Protein AF-A0A293LIG9-F1 (afdb_monomer)

Foldseek 3Di:
DDDDDDPDDPDPPPPPLVVLVVVLVVLVVVLVVLVVLLVVLVVLVVCVVVVHDDDPVNVVSNVCNVVSVVVNVVSVVVSVVSVVVSVVVVVVVVVVVVVVVVVVVVVVVVVVVVVVVVVVVVVVVVPPPPPDDDDPPDPVVVVVVVVVVVVVVVVVVVVVVVVVD

Radius of gyration: 49.24 Å; Cα contacts (8 Å, |Δi|>4): 32; chains: 1; bounding box: 73×22×157 Å

Organism: Ornithodoros erraticus (NCBI:txid265619)

Structure (mmCIF, N/CA/C/O backbone):
data_AF-A0A293LIG9-F1
#
_entry.id   AF-A0A293LIG9-F1
#
loop_
_atom_site.group_PDB
_atom_site.id
_atom_site.type_symbol
_atom_site.label_atom_id
_atom_site.label_alt_id
_atom_site.label_comp_id
_atom_site.label_asym_id
_atom_site.label_entity_id
_atom_site.label_seq_id
_atom_site.pdbx_PDB_ins_code
_atom_site.Cartn_x
_atom_site.Cartn_y
_atom_site.Cartn_z
_atom_site.occupancy
_atom_site.B_iso_or_equiv
_atom_site.auth_seq_id
_atom_site.auth_comp_id
_atom_site.auth_asym_id
_atom_site.auth_atom_id
_atom_site.pdbx_PDB_model_num
ATOM 1 N N . MET A 1 1 ? 50.524 8.410 -19.090 1.00 51.78 1 MET A N 1
ATOM 2 C CA . MET A 1 1 ? 49.736 9.444 -18.374 1.00 51.78 1 MET A CA 1
ATOM 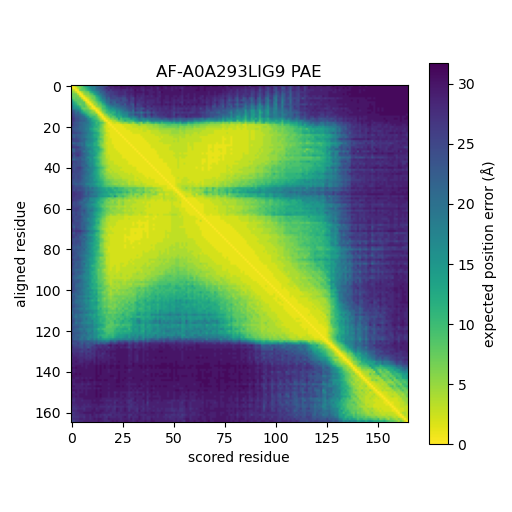3 C C . MET A 1 1 ? 49.654 10.664 -19.286 1.00 51.78 1 MET A C 1
ATOM 5 O O . MET A 1 1 ? 50.680 10.938 -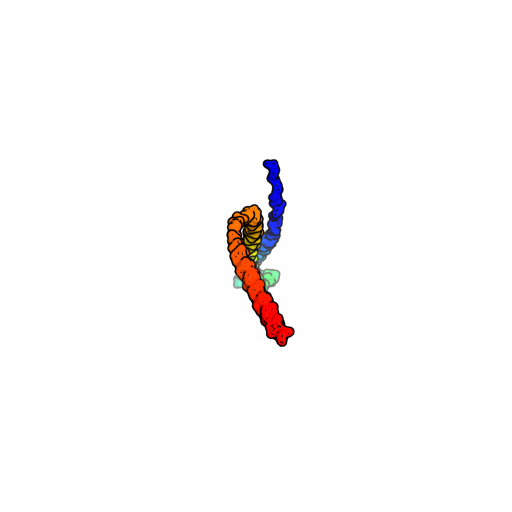19.896 1.00 51.78 1 MET A O 1
ATOM 9 N N . PRO A 1 2 ? 48.499 11.340 -19.453 1.00 45.72 2 PRO A N 1
ATOM 10 C CA . PRO A 1 2 ? 47.379 11.424 -18.520 1.00 45.72 2 PRO A CA 1
ATOM 11 C C . PRO A 1 2 ? 46.096 10.720 -18.989 1.00 45.72 2 PRO A C 1
ATOM 13 O O . PRO A 1 2 ? 45.811 10.570 -20.173 1.00 45.72 2 PRO A O 1
ATOM 16 N N . SER A 1 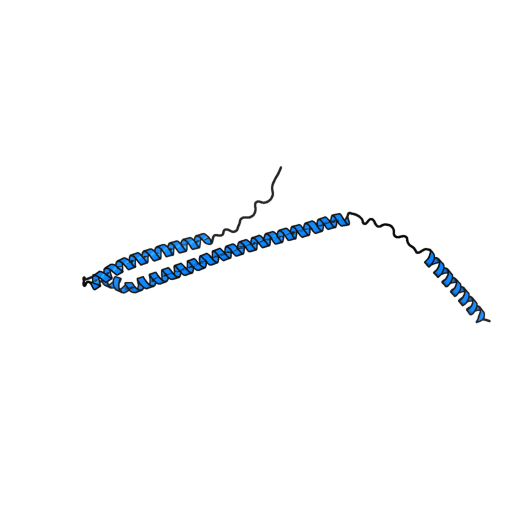3 ? 45.349 10.277 -17.984 1.00 53.97 3 SER A N 1
ATOM 17 C CA . SER A 1 3 ? 44.002 9.729 -18.035 1.00 53.97 3 SER A CA 1
ATOM 18 C C . SER A 1 3 ? 43.028 10.867 -17.737 1.00 53.97 3 SER A C 1
ATOM 20 O O . SER A 1 3 ? 43.137 11.492 -16.683 1.00 53.97 3 SER A O 1
ATOM 22 N N . ALA A 1 4 ? 42.114 11.161 -18.661 1.00 47.34 4 ALA A N 1
ATOM 23 C CA . ALA A 1 4 ? 41.000 12.076 -18.439 1.00 47.34 4 ALA A CA 1
ATOM 24 C C . ALA A 1 4 ? 39.926 11.858 -19.512 1.00 47.34 4 ALA A C 1
ATOM 26 O O . ALA A 1 4 ? 40.069 12.334 -20.634 1.00 47.34 4 ALA A O 1
ATOM 27 N N . ALA A 1 5 ? 38.838 11.169 -19.168 1.00 45.78 5 ALA A N 1
ATOM 28 C CA . ALA A 1 5 ? 37.556 11.365 -19.839 1.00 45.78 5 ALA A CA 1
ATOM 29 C C . ALA A 1 5 ? 36.398 10.880 -18.955 1.00 45.78 5 ALA A C 1
ATOM 31 O O . ALA A 1 5 ? 36.236 9.691 -18.703 1.00 45.78 5 ALA A O 1
ATOM 32 N N . ALA A 1 6 ? 35.595 11.856 -18.534 1.00 46.56 6 ALA A N 1
ATOM 33 C CA . ALA A 1 6 ? 34.182 11.750 -18.185 1.00 46.56 6 ALA A CA 1
ATOM 34 C C . ALA A 1 6 ? 33.791 10.882 -16.973 1.00 46.56 6 ALA A C 1
ATOM 36 O O . ALA A 1 6 ? 33.113 9.865 -17.076 1.00 46.56 6 ALA A O 1
ATOM 37 N N . LYS A 1 7 ? 34.021 11.447 -15.782 1.00 50.25 7 LYS A N 1
ATOM 38 C CA . LYS A 1 7 ? 32.921 11.544 -14.812 1.00 50.25 7 LYS A CA 1
ATOM 39 C C . LYS A 1 7 ? 31.823 12.395 -15.459 1.00 50.25 7 LYS A C 1
ATOM 41 O O . LYS A 1 7 ? 32.019 13.595 -15.550 1.00 50.25 7 LYS A O 1
ATOM 46 N N . ILE A 1 8 ? 30.731 11.797 -15.916 1.00 54.19 8 ILE A N 1
ATOM 47 C CA . ILE A 1 8 ? 29.371 12.362 -15.926 1.00 54.19 8 ILE A CA 1
ATOM 48 C C . ILE A 1 8 ? 28.458 11.148 -16.073 1.00 54.19 8 ILE A C 1
ATOM 50 O O . ILE A 1 8 ? 28.208 10.656 -17.164 1.00 54.19 8 ILE A O 1
ATOM 54 N N . GLU A 1 9 ? 27.966 10.662 -14.944 1.00 43.69 9 GLU A N 1
ATOM 55 C CA . GLU A 1 9 ? 26.563 10.296 -14.886 1.00 43.69 9 GLU A CA 1
ATOM 56 C C . GLU A 1 9 ? 26.085 10.501 -13.458 1.00 43.69 9 GLU A C 1
ATOM 58 O O . GLU A 1 9 ? 26.195 9.647 -12.580 1.00 43.69 9 GLU A O 1
ATOM 63 N N . LYS A 1 10 ? 25.606 11.719 -13.214 1.00 50.44 10 LYS A N 1
ATOM 64 C CA . LYS A 1 10 ? 24.742 11.993 -12.081 1.00 50.44 10 LYS A CA 1
ATOM 65 C C . LYS A 1 10 ? 23.454 11.221 -12.363 1.00 50.44 10 LYS A C 1
ATOM 67 O O . LYS A 1 10 ? 22.607 11.689 -13.117 1.00 50.44 10 LYS A O 1
ATOM 72 N N . GLN A 1 11 ? 23.390 9.997 -11.842 1.00 41.91 11 GLN A N 1
ATOM 73 C CA . GLN A 1 11 ? 22.176 9.191 -11.796 1.00 41.91 11 GLN A CA 1
ATOM 74 C C . GLN A 1 11 ? 21.030 10.057 -11.249 1.00 41.91 11 GLN A C 1
ATOM 76 O O . GLN A 1 11 ? 21.257 10.835 -10.314 1.00 41.91 11 GLN A O 1
ATOM 81 N N . PRO A 1 12 ? 19.826 9.972 -11.837 1.00 43.94 12 PRO A N 1
ATOM 82 C CA . PRO A 1 12 ? 18.690 10.744 -11.373 1.00 43.94 12 PRO A CA 1
ATOM 83 C C . PRO A 1 12 ? 18.407 10.325 -9.937 1.00 43.94 12 PRO A C 1
ATOM 85 O O . PRO A 1 12 ? 18.276 9.136 -9.642 1.00 43.94 12 PRO A O 1
ATOM 88 N N . SER A 1 13 ? 18.369 11.309 -9.042 1.00 43.50 13 SER A N 1
ATOM 89 C CA . SER A 1 13 ? 18.004 11.070 -7.657 1.00 43.50 13 SER A CA 1
ATOM 90 C C . SER A 1 13 ? 16.621 10.426 -7.639 1.00 43.50 13 SER A C 1
ATOM 92 O O . SER A 1 13 ? 15.617 11.048 -7.990 1.00 43.50 13 SER A O 1
ATOM 94 N N . LEU A 1 14 ? 16.580 9.140 -7.298 1.00 52.19 14 LEU A N 1
ATOM 95 C CA . LEU A 1 14 ? 15.374 8.439 -6.891 1.00 52.19 14 LEU A CA 1
ATOM 96 C C . LEU A 1 14 ? 14.990 9.027 -5.526 1.00 52.19 14 LEU A C 1
ATOM 98 O O . LEU A 1 14 ? 15.261 8.421 -4.503 1.00 52.19 14 LEU A O 1
ATOM 102 N N . GLU A 1 15 ? 14.391 10.219 -5.517 1.00 50.19 15 GLU A N 1
ATOM 103 C CA . GLU A 1 15 ? 13.858 10.899 -4.317 1.00 50.19 15 GLU A CA 1
ATOM 104 C C . GLU A 1 15 ? 12.490 10.331 -3.885 1.00 50.19 15 GLU A C 1
ATOM 106 O O . GLU A 1 15 ? 11.914 10.737 -2.884 1.00 50.19 15 GLU A O 1
ATOM 111 N N . ALA A 1 16 ? 11.936 9.366 -4.627 1.00 52.84 16 ALA A N 1
ATOM 112 C CA . ALA A 1 16 ? 10.648 8.745 -4.318 1.00 52.84 16 ALA A CA 1
ATOM 113 C C . ALA A 1 16 ? 10.628 7.717 -3.154 1.00 52.84 16 ALA A C 1
ATOM 115 O O . ALA A 1 16 ? 9.596 7.616 -2.486 1.00 52.84 16 ALA A O 1
ATOM 116 N N . PRO A 1 17 ? 11.676 6.909 -2.872 1.00 60.66 17 PRO A N 1
ATOM 117 C CA . PRO A 1 17 ? 11.566 5.822 -1.904 1.00 60.66 17 PRO A CA 1
ATOM 118 C C . PRO A 1 17 ? 11.470 6.320 -0.458 1.00 60.66 17 PRO A C 1
ATOM 120 O O . PRO A 1 17 ? 10.886 5.628 0.375 1.00 60.66 17 PRO A O 1
ATOM 123 N N . ASP A 1 18 ? 11.997 7.504 -0.145 1.00 70.75 18 ASP A N 1
ATOM 124 C CA . ASP A 1 18 ? 12.008 8.017 1.229 1.00 70.75 18 ASP A CA 1
ATOM 125 C C . ASP A 1 18 ? 10.673 8.661 1.632 1.00 70.75 18 ASP A C 1
ATOM 127 O O . ASP A 1 18 ? 10.248 8.556 2.790 1.00 70.75 18 ASP A O 1
ATOM 131 N N . SER A 1 19 ? 9.924 9.202 0.665 1.00 83.56 19 SER A N 1
ATOM 132 C CA . SER A 1 19 ? 8.558 9.684 0.892 1.00 83.56 19 SER A CA 1
ATOM 133 C C . SER A 1 19 ? 7.603 8.542 1.261 1.00 83.56 19 SER A C 1
ATOM 135 O O . SER A 1 19 ? 6.839 8.669 2.217 1.00 83.56 19 SER A O 1
ATOM 137 N N . PHE A 1 20 ? 7.681 7.389 0.580 1.00 87.31 20 PHE A N 1
ATOM 138 C CA . PHE A 1 20 ? 6.810 6.244 0.885 1.00 87.31 20 PHE A CA 1
ATOM 139 C C . PHE A 1 20 ? 7.075 5.634 2.266 1.00 87.31 20 PHE A C 1
ATOM 141 O O . PHE A 1 20 ? 6.129 5.293 2.976 1.00 87.31 20 PHE A O 1
ATOM 148 N N . LYS A 1 21 ? 8.342 5.552 2.692 1.00 89.19 21 LYS A N 1
ATOM 149 C CA . LYS A 1 21 ? 8.688 5.097 4.051 1.00 89.19 21 LYS A CA 1
ATOM 150 C C . LYS A 1 21 ? 8.082 6.012 5.113 1.00 89.19 21 LYS A C 1
ATOM 152 O O . LYS A 1 21 ? 7.525 5.534 6.096 1.00 89.19 21 LYS A O 1
ATOM 157 N N . SER A 1 22 ? 8.149 7.324 4.891 1.00 92.62 22 SER A N 1
ATOM 158 C CA . SER A 1 22 ? 7.587 8.321 5.807 1.00 92.62 22 SER A CA 1
ATOM 159 C C . SER A 1 22 ? 6.071 8.166 5.954 1.00 92.62 22 SER A C 1
ATOM 161 O O . SER A 1 22 ? 5.550 8.215 7.068 1.00 92.62 22 SER A O 1
ATOM 163 N N . ILE A 1 23 ? 5.371 7.901 4.846 1.00 93.25 23 ILE A N 1
ATOM 164 C CA . ILE A 1 23 ? 3.932 7.613 4.852 1.00 93.25 23 ILE A CA 1
ATOM 165 C C . ILE A 1 23 ? 3.640 6.367 5.697 1.00 93.25 23 ILE A C 1
ATOM 167 O O . ILE A 1 23 ? 2.791 6.428 6.584 1.00 93.25 23 ILE A O 1
ATOM 171 N N . LEU A 1 24 ? 4.372 5.266 5.501 1.00 93.38 24 LEU A N 1
ATOM 172 C CA . LEU A 1 24 ? 4.170 4.040 6.286 1.00 93.38 24 LEU A CA 1
ATOM 173 C C . LEU A 1 24 ? 4.344 4.272 7.791 1.00 93.38 24 LEU A C 1
ATOM 175 O O . LEU A 1 24 ? 3.492 3.852 8.571 1.00 93.38 24 LEU A O 1
ATOM 179 N N . VAL A 1 25 ? 5.366 5.032 8.195 1.00 95.62 25 VAL A N 1
ATOM 180 C CA . VAL A 1 25 ? 5.589 5.390 9.607 1.00 95.62 25 VAL A CA 1
ATOM 181 C C . VAL A 1 25 ? 4.407 6.177 10.190 1.00 95.62 25 VAL A C 1
ATOM 183 O O . VAL A 1 25 ? 4.049 5.994 11.358 1.00 95.62 25 VAL A O 1
ATOM 186 N N . ILE A 1 26 ? 3.779 7.062 9.410 1.00 96.19 26 ILE A N 1
ATOM 187 C CA . ILE A 1 26 ? 2.586 7.804 9.850 1.00 96.19 26 ILE A CA 1
ATOM 188 C C . ILE A 1 26 ? 1.411 6.845 10.070 1.00 96.19 26 ILE A C 1
ATOM 190 O O . ILE A 1 26 ? 0.737 6.941 11.100 1.00 96.19 26 ILE A O 1
ATOM 194 N N . PHE A 1 27 ? 1.192 5.904 9.149 1.00 96.62 27 PHE A N 1
ATOM 195 C CA . PHE A 1 27 ? 0.129 4.904 9.269 1.00 96.62 27 PHE A CA 1
ATOM 196 C C . PHE A 1 27 ? 0.343 3.974 10.462 1.00 96.62 27 PHE A C 1
ATOM 198 O O . PHE A 1 27 ? -0.577 3.797 11.254 1.00 96.62 27 PHE A O 1
ATOM 205 N N . GLU A 1 28 ? 1.559 3.477 10.683 1.00 96.38 28 GLU A N 1
ATOM 206 C CA . GLU A 1 28 ? 1.895 2.662 11.858 1.00 96.38 28 GLU A CA 1
ATOM 207 C C . GLU A 1 28 ? 1.598 3.401 13.168 1.00 96.38 28 GLU A C 1
ATOM 209 O O . GLU A 1 28 ? 0.962 2.862 14.082 1.00 96.38 28 GLU A O 1
ATOM 214 N N . LYS A 1 29 ? 1.995 4.679 13.252 1.00 97.88 29 L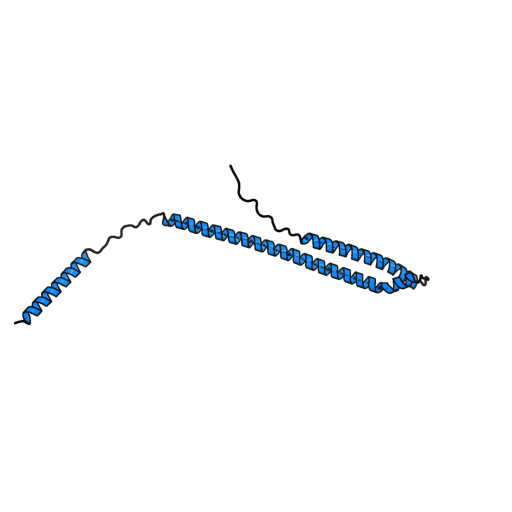YS A N 1
ATOM 215 C CA . LYS A 1 29 ? 1.683 5.530 14.408 1.00 97.88 29 LYS A CA 1
ATOM 216 C C . LYS A 1 29 ? 0.176 5.711 14.576 1.00 97.88 29 LYS A C 1
ATOM 218 O O . LYS A 1 29 ? -0.313 5.651 15.707 1.00 97.88 29 LYS A O 1
ATOM 223 N N . LYS A 1 30 ? -0.563 5.939 13.486 1.00 98.06 30 LYS A N 1
ATOM 224 C CA . LYS A 1 30 ? -2.017 6.143 13.521 1.00 98.06 30 LYS A CA 1
ATOM 225 C C . LYS A 1 30 ? -2.753 4.874 13.952 1.00 98.06 30 LYS A C 1
ATOM 227 O O . LYS A 1 30 ? -3.581 4.971 14.858 1.00 98.06 30 LYS A O 1
ATOM 232 N N . THR A 1 31 ? -2.398 3.718 13.395 1.00 98.12 31 THR A N 1
ATOM 233 C CA . THR A 1 31 ? -2.929 2.400 13.774 1.00 98.12 31 THR A CA 1
ATOM 234 C C . THR A 1 31 ? -2.708 2.145 15.263 1.00 98.12 31 THR A C 1
ATOM 236 O O . THR A 1 31 ? -3.676 1.954 15.997 1.00 98.12 31 THR A O 1
ATOM 239 N N . ARG A 1 32 ? -1.470 2.303 15.756 1.00 98.19 32 ARG A N 1
ATOM 240 C CA . ARG A 1 32 ? -1.149 2.150 17.187 1.00 98.19 32 ARG A CA 1
ATOM 241 C C . ARG A 1 32 ? -1.949 3.105 18.079 1.00 98.19 32 ARG A C 1
ATOM 243 O O . ARG A 1 32 ? -2.378 2.740 19.173 1.00 98.19 32 ARG A O 1
ATOM 250 N N . ASN A 1 33 ? -2.125 4.356 17.655 1.00 98.19 33 ASN A N 1
ATOM 251 C CA . ASN A 1 33 ? -2.876 5.347 18.428 1.00 98.19 33 ASN A CA 1
ATOM 252 C C . ASN A 1 33 ? -4.367 4.994 18.515 1.00 98.19 33 ASN A C 1
ATOM 254 O O . ASN A 1 33 ? -4.967 5.161 19.580 1.00 98.19 33 ASN A O 1
ATOM 258 N N . LEU A 1 34 ? -4.954 4.502 17.421 1.00 98.12 34 LEU A N 1
ATOM 259 C CA . LEU A 1 34 ? -6.339 4.039 17.400 1.00 98.12 34 LEU A CA 1
ATOM 260 C C . LEU A 1 34 ? -6.514 2.767 18.234 1.00 98.12 34 LEU A C 1
ATOM 262 O O . LEU A 1 34 ? -7.460 2.707 19.009 1.00 98.12 34 LEU A O 1
ATOM 266 N N . GLU A 1 35 ? -5.572 1.823 18.195 1.00 98.00 35 GLU A N 1
ATOM 267 C CA . GLU A 1 35 ? -5.586 0.622 19.050 1.00 98.00 35 GLU A CA 1
ATOM 268 C C . GLU A 1 35 ? -5.559 0.987 20.538 1.00 98.00 35 GLU A C 1
ATOM 270 O O . GLU A 1 35 ? -6.374 0.503 21.323 1.00 98.00 35 GLU A O 1
ATOM 275 N N . LYS A 1 36 ? -4.685 1.925 20.928 1.00 98.12 36 LYS A N 1
ATOM 276 C CA . LYS A 1 36 ? -4.641 2.455 22.301 1.00 98.12 36 LYS A CA 1
ATOM 277 C C . LYS A 1 36 ? -5.931 3.171 22.701 1.00 98.12 36 LYS A C 1
ATOM 279 O O . LYS A 1 36 ? -6.290 3.187 23.878 1.00 98.12 36 LYS A O 1
ATOM 284 N N . ARG A 1 37 ? -6.607 3.840 21.764 1.00 97.25 37 ARG A N 1
ATOM 285 C CA . ARG A 1 37 ? -7.901 4.484 22.033 1.00 97.25 37 ARG A CA 1
ATOM 286 C C . ARG A 1 37 ? -9.005 3.441 22.178 1.00 97.25 37 ARG A C 1
ATOM 288 O O . ARG A 1 37 ? -9.750 3.529 23.145 1.00 97.25 37 ARG A O 1
ATOM 295 N N . LYS A 1 38 ? -9.053 2.455 21.282 1.00 97.62 38 LYS A N 1
ATOM 296 C CA . LYS A 1 38 ? -9.998 1.340 21.322 1.00 97.62 38 LYS A CA 1
ATOM 297 C C . LYS A 1 38 ? -9.901 0.592 22.652 1.00 97.62 38 LYS A C 1
ATOM 299 O O . LYS A 1 38 ? -10.898 0.528 23.346 1.00 97.62 38 LYS A O 1
ATOM 304 N N . CYS A 1 39 ? -8.701 0.185 23.072 1.00 97.81 39 CYS A N 1
ATOM 305 C CA . CYS A 1 39 ? -8.485 -0.519 24.343 1.00 97.81 39 CYS A CA 1
ATOM 306 C C . CYS A 1 39 ? -9.010 0.262 25.568 1.00 97.81 39 CYS A C 1
ATOM 308 O O . CYS A 1 39 ? -9.650 -0.302 26.450 1.00 97.81 39 CYS A O 1
ATOM 310 N N . ARG A 1 40 ? -8.816 1.589 25.603 1.00 96.12 40 ARG A N 1
ATOM 311 C CA . ARG A 1 40 ? -9.378 2.435 26.673 1.00 96.12 40 ARG A CA 1
ATOM 312 C C . ARG A 1 40 ? -10.905 2.481 26.646 1.00 96.12 40 ARG A C 1
ATOM 314 O O . ARG A 1 40 ? -11.525 2.490 27.702 1.00 96.12 40 ARG A O 1
ATOM 321 N N . LEU A 1 41 ? -11.503 2.525 25.458 1.00 97.06 41 LEU A N 1
ATOM 322 C CA . LEU A 1 41 ? -12.956 2.512 25.314 1.00 97.06 41 LEU A CA 1
ATOM 323 C C . LEU A 1 41 ? -13.555 1.124 25.580 1.00 97.06 41 LEU A C 1
ATOM 325 O O . LEU A 1 41 ? -14.628 1.066 26.160 1.00 97.06 41 LEU A O 1
ATOM 329 N N . ASP A 1 42 ? -12.861 0.037 25.227 1.00 96.81 42 ASP A N 1
ATOM 330 C CA . ASP A 1 42 ? -13.242 -1.340 25.576 1.00 96.81 42 ASP A CA 1
ATOM 331 C C . ASP A 1 42 ? -13.353 -1.488 27.096 1.00 96.81 42 ASP A C 1
ATOM 333 O O . ASP A 1 42 ? -14.325 -2.045 27.601 1.00 96.81 42 ASP A O 1
ATOM 337 N N . HIS A 1 43 ? -12.391 -0.923 27.833 1.00 96.12 43 HIS A N 1
ATOM 338 C CA . HIS A 1 43 ? -12.429 -0.915 29.290 1.00 96.12 43 HIS A CA 1
ATOM 339 C C . HIS A 1 43 ? -13.636 -0.136 29.831 1.00 96.12 43 HIS A C 1
ATOM 341 O O . HIS A 1 43 ? -14.394 -0.682 30.623 1.00 96.12 43 HIS A O 1
ATOM 347 N N . LEU A 1 44 ? -13.873 1.095 29.356 1.00 95.81 44 LEU A N 1
ATOM 348 C CA . LEU A 1 44 ? -15.041 1.887 29.774 1.00 95.81 44 LEU A CA 1
ATOM 349 C C . LEU A 1 44 ? -16.369 1.204 29.422 1.00 95.81 44 LEU A C 1
ATOM 351 O O . LEU A 1 44 ? -17.293 1.211 30.225 1.00 95.81 44 LEU A O 1
ATOM 355 N N . LYS A 1 45 ? -16.464 0.593 28.238 1.00 94.81 45 LYS A N 1
ATOM 356 C CA . LYS A 1 45 ? -17.653 -0.143 27.803 1.00 94.81 45 LYS A CA 1
ATOM 357 C C . LYS A 1 45 ? -17.906 -1.348 28.712 1.00 94.81 45 LYS A C 1
ATOM 359 O O . LYS A 1 45 ? -19.017 -1.511 29.193 1.00 94.81 45 LYS A O 1
ATOM 364 N N . SER A 1 46 ? -16.859 -2.105 29.047 1.00 95.44 46 SER A N 1
ATOM 365 C CA . SER A 1 46 ? -16.958 -3.210 30.005 1.00 95.44 46 SER A CA 1
ATOM 366 C C . SER A 1 46 ? -17.370 -2.751 31.406 1.00 95.44 46 SER A C 1
ATOM 368 O O . SER A 1 46 ? -18.103 -3.475 32.071 1.00 95.44 46 SER A O 1
ATOM 370 N N . GLU A 1 47 ? -16.898 -1.597 31.884 1.00 94.00 47 GLU A N 1
ATOM 371 C CA . GLU A 1 47 ? -17.323 -1.056 33.182 1.00 94.00 47 GLU A CA 1
ATOM 372 C C . GLU A 1 47 ? -18.801 -0.636 33.166 1.00 94.00 47 GLU A C 1
ATOM 374 O O . GLU A 1 47 ? -19.523 -0.890 34.131 1.00 94.00 47 GLU A O 1
ATOM 379 N N . LEU A 1 48 ? -19.263 -0.041 32.061 1.00 92.81 48 LEU A N 1
ATOM 380 C CA . LEU A 1 48 ? -20.669 0.320 31.871 1.00 92.81 48 LEU A CA 1
ATOM 381 C C . LEU A 1 48 ? -21.569 -0.922 31.844 1.00 92.81 48 LEU A C 1
ATOM 383 O O . LEU A 1 48 ? -22.603 -0.940 32.507 1.00 92.81 48 LEU A O 1
ATOM 387 N N . ASP A 1 49 ? -21.148 -1.970 31.133 1.00 92.62 49 ASP A N 1
ATOM 388 C CA . ASP A 1 49 ? -21.871 -3.244 31.035 1.00 92.62 49 ASP A CA 1
ATOM 389 C C . ASP A 1 49 ? -21.927 -3.982 32.387 1.00 92.62 49 ASP A C 1
ATOM 391 O O . ASP A 1 49 ? -22.875 -4.713 32.666 1.00 92.62 49 ASP A O 1
ATOM 395 N N . GLN A 1 50 ? -20.942 -3.754 33.262 1.00 94.56 50 GLN A N 1
ATOM 396 C CA . GLN A 1 50 ? -20.934 -4.235 34.651 1.00 94.56 50 GLN A CA 1
ATOM 397 C C . GLN A 1 50 ? -21.826 -3.400 35.589 1.00 94.56 50 GLN A C 1
ATOM 399 O O . GLN A 1 50 ? -21.914 -3.704 36.778 1.00 94.56 50 GLN A O 1
ATOM 404 N N . GLY A 1 51 ? -22.490 -2.358 35.079 1.00 90.88 51 GLY A N 1
ATOM 405 C CA . GLY A 1 51 ? -23.393 -1.502 35.847 1.00 90.88 51 GLY A CA 1
ATOM 406 C C . GLY A 1 51 ? -22.694 -0.404 36.650 1.00 90.88 51 GLY A C 1
ATOM 407 O O . GLY A 1 51 ? -23.319 0.202 37.520 1.00 90.88 51 GLY A O 1
ATOM 408 N N . LYS A 1 52 ? -21.411 -0.125 36.386 1.00 92.62 52 LYS A N 1
ATOM 409 C CA . LYS A 1 52 ? -20.702 0.996 37.013 1.00 92.62 52 LYS A CA 1
ATOM 410 C C . LYS A 1 52 ? -21.225 2.315 36.441 1.00 92.62 52 LYS A C 1
ATOM 412 O O . LYS A 1 52 ? -21.301 2.490 35.224 1.00 92.62 52 LYS A O 1
ATOM 417 N N . GLU A 1 53 ? -21.537 3.276 37.307 1.00 89.94 53 GLU A N 1
ATOM 418 C CA . GLU A 1 53 ? -21.898 4.618 36.853 1.00 89.94 53 GLU A CA 1
ATOM 419 C C . GLU A 1 53 ? -20.673 5.341 36.282 1.00 89.94 53 GLU A C 1
ATOM 421 O O . GLU A 1 53 ? -19.689 5.608 36.973 1.00 89.94 53 GLU A O 1
ATOM 426 N N . LEU A 1 54 ? -20.745 5.652 34.989 1.00 91.56 54 LEU A N 1
ATOM 427 C CA . LEU A 1 54 ? -19.769 6.477 34.286 1.00 91.56 54 LEU A CA 1
ATOM 428 C C . LEU A 1 54 ? -20.221 7.942 34.260 1.00 91.56 54 LEU A C 1
ATOM 430 O O . LEU A 1 54 ? -21.418 8.230 34.172 1.00 91.56 54 LEU A O 1
ATOM 434 N N . ASN A 1 55 ? -19.261 8.866 34.261 1.00 94.56 55 ASN A N 1
ATOM 435 C CA . ASN A 1 55 ? -19.549 10.286 34.054 1.00 94.56 55 ASN A CA 1
ATOM 436 C C . ASN A 1 55 ? -19.998 10.552 32.599 1.00 94.56 55 ASN A C 1
ATOM 438 O O . ASN A 1 55 ? -19.713 9.762 31.693 1.00 94.56 55 ASN A O 1
ATOM 442 N N . ASP A 1 56 ? -20.655 11.680 32.347 1.00 93.38 56 ASP A N 1
ATOM 443 C CA . ASP A 1 56 ? -21.243 12.010 31.042 1.00 93.38 56 ASP A CA 1
ATOM 444 C C . ASP A 1 56 ? -20.204 12.051 29.912 1.00 93.38 56 ASP A C 1
ATOM 446 O O . ASP A 1 56 ? -20.443 11.514 28.829 1.00 93.38 56 ASP A O 1
ATOM 450 N N . ASP A 1 57 ? -18.999 12.562 30.184 1.00 93.75 57 ASP A N 1
ATOM 451 C CA . ASP A 1 57 ? -17.886 12.546 29.225 1.00 93.75 57 ASP A CA 1
ATOM 452 C C . ASP A 1 57 ? -17.447 11.123 28.850 1.00 93.75 57 ASP A C 1
ATOM 454 O O . ASP A 1 57 ? -17.092 10.846 27.700 1.00 93.75 57 ASP A O 1
ATOM 458 N N . GLN A 1 58 ? -17.478 10.196 29.811 1.00 93.75 58 GLN A N 1
ATOM 459 C CA . GLN A 1 58 ? -17.117 8.796 29.589 1.00 93.75 58 GLN A CA 1
ATOM 460 C C . GLN A 1 58 ? -18.200 8.085 28.776 1.00 93.75 58 GLN A C 1
ATOM 462 O O . GLN A 1 58 ? -17.873 7.389 27.814 1.00 93.75 58 GLN A O 1
ATOM 467 N N . LYS A 1 59 ? -19.481 8.323 29.087 1.00 93.50 59 LYS A N 1
ATOM 468 C CA . LYS A 1 59 ? -20.611 7.821 28.289 1.00 93.50 59 LYS A CA 1
ATOM 469 C C . LYS A 1 59 ? -20.532 8.340 26.851 1.00 93.50 59 LYS A C 1
ATOM 471 O O . LYS A 1 59 ? -20.583 7.553 25.907 1.00 93.50 59 LYS A O 1
ATOM 476 N N . ALA A 1 60 ? -20.294 9.640 26.669 1.00 93.94 60 ALA A N 1
ATOM 477 C CA . ALA A 1 60 ? -20.114 10.251 25.352 1.00 93.94 60 ALA A CA 1
ATOM 478 C C . ALA A 1 60 ? -18.892 9.701 24.593 1.00 93.94 60 ALA A C 1
ATOM 480 O O . ALA A 1 60 ? -18.905 9.623 23.361 1.00 93.94 60 ALA A O 1
ATOM 481 N N . ALA A 1 61 ? -17.830 9.305 25.302 1.00 93.88 61 ALA A N 1
ATOM 482 C CA . ALA A 1 61 ? -16.677 8.644 24.701 1.00 93.88 61 ALA A CA 1
ATOM 483 C C . ALA A 1 61 ? -17.006 7.218 24.230 1.00 93.88 61 ALA A C 1
ATOM 485 O O . ALA A 1 61 ? -16.602 6.849 23.124 1.00 93.88 61 ALA A O 1
ATOM 486 N N . VAL A 1 62 ? -17.762 6.448 25.023 1.00 94.56 62 VAL A N 1
ATOM 487 C CA . VAL A 1 62 ? -18.226 5.094 24.666 1.00 94.56 62 VAL A CA 1
ATOM 488 C C . VAL A 1 62 ? -19.144 5.128 23.440 1.00 94.56 62 VAL A C 1
ATOM 490 O O . VAL A 1 62 ? -18.991 4.289 22.558 1.00 94.56 62 VAL A O 1
ATOM 493 N N . LEU A 1 63 ? -20.000 6.148 23.293 1.00 94.69 63 LEU A N 1
ATOM 494 C CA . LEU A 1 63 ? -20.833 6.329 22.089 1.00 94.69 63 LEU A CA 1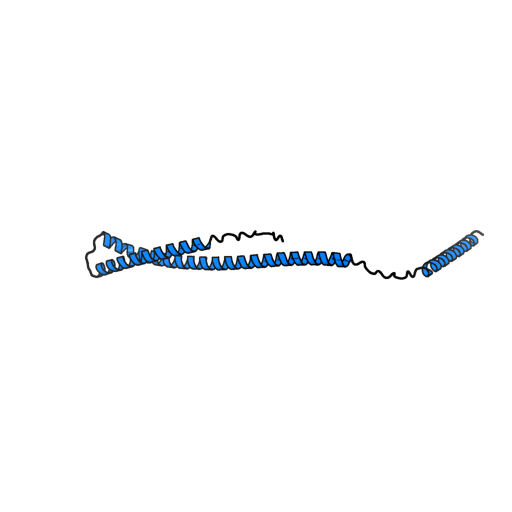
ATOM 495 C C . LEU A 1 63 ? -20.018 6.487 20.792 1.00 94.69 63 LEU A C 1
ATOM 497 O O . LEU A 1 63 ? -20.518 6.211 19.707 1.00 94.69 63 LEU A O 1
ATOM 501 N N . LYS A 1 64 ? -18.755 6.923 20.880 1.00 94.69 64 LYS A N 1
ATOM 502 C CA . LYS A 1 64 ? -17.849 7.065 19.724 1.00 94.69 64 LYS A CA 1
ATOM 503 C C . LYS A 1 64 ? -17.008 5.810 19.471 1.00 94.69 64 LYS A C 1
ATOM 505 O O . LYS A 1 64 ? -16.087 5.861 18.657 1.00 94.69 64 LYS A O 1
ATOM 510 N N . TYR A 1 65 ? -17.271 4.710 20.178 1.00 96.12 65 TYR A N 1
ATOM 511 C CA . TYR A 1 65 ? -16.511 3.468 20.056 1.00 96.12 65 TYR A CA 1
ATOM 512 C C . TYR A 1 65 ? -16.525 2.918 18.630 1.00 96.12 65 TYR A C 1
ATOM 514 O O . TYR A 1 65 ? -15.453 2.705 18.063 1.00 96.12 65 TYR A O 1
ATOM 522 N N . ASP A 1 66 ? -17.709 2.771 18.034 1.00 96.62 66 ASP A N 1
ATOM 523 C CA . ASP A 1 66 ? -17.856 2.170 16.704 1.00 96.62 66 ASP A CA 1
ATOM 524 C C . ASP A 1 66 ? -17.102 2.984 15.643 1.00 96.62 66 ASP A C 1
ATOM 526 O O . ASP A 1 66 ? -16.330 2.429 14.868 1.00 96.62 66 ASP A O 1
ATOM 530 N N . GLN A 1 67 ? -17.161 4.319 15.722 1.00 96.75 67 GLN A N 1
ATOM 531 C CA . GLN A 1 67 ? -16.380 5.210 14.851 1.00 96.75 67 GLN A CA 1
ATOM 532 C C . GLN A 1 67 ? -14.861 4.993 14.983 1.00 96.75 67 GLN A C 1
ATOM 534 O O . GLN A 1 67 ? -14.119 5.116 14.009 1.00 96.75 67 GLN A O 1
ATOM 539 N N . VAL A 1 68 ? -14.360 4.700 16.190 1.00 97.75 68 VAL A N 1
ATOM 540 C CA . VAL A 1 68 ? -12.932 4.409 16.411 1.00 97.75 68 VAL A CA 1
ATOM 541 C C . VAL A 1 68 ? -12.556 3.043 15.838 1.00 97.75 68 VAL A C 1
ATOM 543 O O . VAL A 1 68 ? -11.447 2.907 15.314 1.00 97.75 68 VAL A O 1
ATOM 546 N N . VAL A 1 69 ? -13.450 2.055 15.920 1.00 97.62 69 VAL A N 1
ATOM 547 C CA . VAL A 1 69 ? -13.255 0.725 15.326 1.00 97.62 69 VAL A CA 1
ATOM 548 C C . VAL A 1 69 ? -13.231 0.819 13.801 1.00 97.62 69 VAL A C 1
ATOM 550 O O . VAL A 1 69 ? -12.249 0.392 13.195 1.00 97.62 69 VAL A O 1
ATOM 553 N N . GLU A 1 70 ? -14.218 1.477 13.197 1.00 98.00 70 GLU A N 1
ATOM 554 C CA . GLU A 1 70 ? -14.277 1.712 11.749 1.00 98.00 70 GLU A CA 1
ATOM 555 C C . GLU A 1 70 ? -13.043 2.474 11.251 1.00 98.00 70 GLU A C 1
ATOM 557 O O . GLU A 1 70 ? -12.394 2.074 10.285 1.00 98.00 70 GLU A O 1
ATOM 562 N N . ALA A 1 71 ? -12.643 3.546 11.946 1.00 97.88 71 ALA A N 1
ATOM 563 C CA . ALA A 1 71 ? -11.451 4.306 11.580 1.00 97.88 71 ALA A CA 1
ATOM 564 C C . ALA A 1 71 ? -10.167 3.462 11.658 1.00 97.88 71 ALA A C 1
ATOM 566 O O . ALA A 1 71 ? -9.233 3.681 10.879 1.00 97.88 71 ALA A O 1
ATOM 567 N N . LEU A 1 72 ? -10.091 2.520 12.601 1.00 98.19 72 LEU A N 1
ATOM 568 C CA . LEU A 1 72 ? -8.957 1.611 12.757 1.00 98.19 72 LEU A CA 1
ATOM 569 C C . LEU A 1 72 ? -8.897 0.593 11.616 1.00 98.19 72 LEU A C 1
ATOM 571 O O . LEU A 1 72 ? 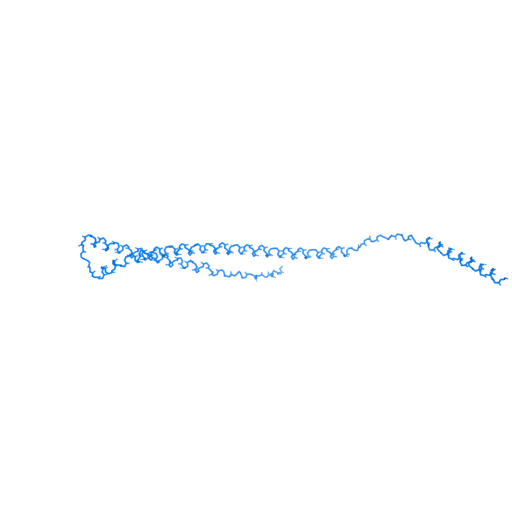-7.816 0.372 11.066 1.00 98.19 72 LEU A O 1
ATOM 575 N N . GLU A 1 73 ? -10.032 0.018 11.234 1.00 97.94 73 GLU A N 1
ATOM 576 C CA . GLU A 1 73 ? -10.139 -0.892 10.089 1.00 97.94 73 GLU A CA 1
ATOM 577 C C . GLU A 1 73 ? -9.799 -0.174 8.784 1.00 97.94 73 GLU A C 1
ATOM 579 O O . GLU A 1 73 ? -8.893 -0.601 8.064 1.00 97.94 73 GLU A O 1
ATOM 584 N N . PHE A 1 74 ? -10.392 1.001 8.560 1.00 98.06 74 PHE A N 1
ATOM 585 C CA . PHE A 1 74 ? -10.092 1.847 7.410 1.00 98.06 74 PHE A CA 1
ATOM 586 C C . PHE A 1 74 ? -8.601 2.206 7.325 1.00 98.06 74 PHE A C 1
ATOM 588 O O . PHE A 1 74 ? -7.989 2.110 6.261 1.00 98.06 74 PHE A O 1
ATOM 595 N N . THR A 1 75 ? -7.979 2.575 8.451 1.00 98.19 75 THR A N 1
ATOM 596 C CA . THR A 1 75 ? -6.542 2.896 8.487 1.00 98.19 75 THR A CA 1
ATOM 597 C C . THR A 1 75 ? -5.690 1.681 8.110 1.00 98.19 75 THR A C 1
ATOM 599 O O . THR A 1 75 ? -4.722 1.826 7.360 1.00 98.19 75 THR A O 1
ATOM 602 N N . ARG A 1 76 ? -6.044 0.480 8.590 1.00 97.81 76 ARG A N 1
ATOM 603 C CA . ARG A 1 76 ? -5.332 -0.767 8.262 1.00 97.81 76 ARG A CA 1
ATOM 604 C C . ARG A 1 76 ? -5.469 -1.130 6.786 1.00 97.81 76 ARG A C 1
ATOM 606 O O . ARG A 1 76 ? -4.480 -1.527 6.170 1.00 97.81 76 ARG A O 1
ATOM 613 N N . ASP A 1 77 ? -6.651 -0.976 6.206 1.00 97.94 77 ASP A N 1
ATOM 614 C CA . ASP A 1 77 ? -6.867 -1.283 4.792 1.00 97.94 77 ASP A CA 1
ATOM 615 C C . ASP A 1 77 ? -6.183 -0.269 3.874 1.00 97.94 77 ASP A C 1
ATOM 617 O O . ASP A 1 77 ? -5.532 -0.654 2.899 1.00 97.94 77 ASP A O 1
ATOM 621 N N . LEU A 1 78 ? -6.197 1.012 4.247 1.00 97.25 78 LEU A N 1
ATOM 622 C CA . LEU A 1 78 ? -5.444 2.042 3.538 1.00 97.25 78 LEU A CA 1
ATOM 623 C C . LEU A 1 78 ? -3.927 1.795 3.618 1.00 97.25 78 LEU A C 1
ATOM 625 O O . LEU A 1 78 ? -3.229 1.906 2.608 1.00 97.25 78 LEU A O 1
ATOM 629 N N . GLN A 1 79 ? -3.412 1.377 4.780 1.00 96.06 79 GLN A N 1
ATOM 630 C CA . GLN A 1 79 ? -2.006 0.990 4.940 1.00 96.06 79 GLN A CA 1
ATOM 631 C C . GLN A 1 79 ? -1.625 -0.180 4.012 1.00 96.06 79 GLN A C 1
ATOM 633 O O . GLN A 1 79 ? -0.557 -0.146 3.388 1.00 96.06 79 GLN A O 1
ATOM 638 N N . LYS A 1 80 ? -2.491 -1.196 3.872 1.00 96.94 80 LYS A N 1
ATOM 639 C CA . LYS A 1 80 ? -2.276 -2.314 2.932 1.00 96.94 80 LYS A CA 1
ATOM 640 C C . LYS A 1 80 ? -2.235 -1.829 1.483 1.00 96.94 80 LYS A C 1
ATOM 642 O O . LYS A 1 80 ? -1.307 -2.187 0.757 1.00 96.94 80 LYS A O 1
ATOM 647 N N . ALA A 1 81 ? -3.191 -0.992 1.075 1.00 96.81 81 ALA A N 1
ATOM 648 C CA . ALA A 1 81 ? -3.251 -0.446 -0.281 1.00 96.81 81 ALA A CA 1
ATOM 649 C C . ALA A 1 81 ? -1.986 0.359 -0.628 1.00 96.81 81 ALA A C 1
ATOM 651 O O . ALA A 1 81 ? -1.357 0.117 -1.659 1.00 96.81 81 ALA A O 1
ATOM 652 N N . ILE A 1 82 ? -1.547 1.245 0.273 1.00 95.12 82 ILE A N 1
ATOM 653 C CA . ILE A 1 82 ? -0.320 2.040 0.103 1.00 95.12 82 ILE A CA 1
ATOM 654 C C . ILE A 1 82 ? 0.914 1.140 0.003 1.00 95.12 82 ILE A C 1
ATOM 656 O O . ILE A 1 82 ? 1.780 1.366 -0.843 1.00 95.12 82 ILE A O 1
ATOM 660 N N . THR A 1 83 ? 0.990 0.094 0.827 1.00 94.75 83 THR A N 1
ATOM 661 C CA . THR A 1 83 ? 2.093 -0.876 0.766 1.00 94.75 83 THR A CA 1
ATOM 662 C C . THR A 1 83 ? 2.124 -1.591 -0.588 1.00 94.75 83 THR A C 1
ATOM 664 O O . THR A 1 83 ? 3.200 -1.749 -1.170 1.00 94.75 83 THR A O 1
ATOM 667 N N . GLY A 1 84 ? 0.959 -1.970 -1.122 1.00 95.69 84 GLY A N 1
ATOM 668 C CA . GLY A 1 84 ? 0.828 -2.549 -2.461 1.00 95.69 84 GLY A CA 1
ATOM 669 C C . GLY A 1 84 ? 1.330 -1.606 -3.557 1.00 95.69 84 GLY A C 1
ATOM 670 O O . GLY A 1 84 ? 2.196 -1.990 -4.347 1.00 95.69 84 GLY A O 1
ATOM 671 N N . ILE A 1 85 ? 0.876 -0.350 -3.539 1.00 95.00 85 ILE A N 1
ATOM 672 C CA . ILE A 1 85 ? 1.305 0.693 -4.487 1.00 95.00 85 ILE A CA 1
ATOM 673 C C . ILE A 1 85 ? 2.822 0.906 -4.414 1.00 95.00 85 ILE A C 1
ATOM 675 O O . ILE A 1 85 ? 3.496 0.972 -5.442 1.00 95.00 85 ILE A O 1
ATOM 679 N N . MET A 1 86 ? 3.392 0.963 -3.208 1.00 92.38 86 MET A N 1
ATOM 680 C CA . MET A 1 86 ? 4.833 1.138 -3.024 1.00 92.38 86 MET A CA 1
ATOM 681 C C . MET A 1 86 ? 5.626 -0.031 -3.630 1.00 92.38 86 MET A C 1
ATOM 683 O O . MET A 1 86 ? 6.640 0.184 -4.299 1.00 92.38 86 MET A O 1
ATOM 687 N N . GLN A 1 87 ? 5.176 -1.273 -3.432 1.00 92.81 87 GLN A N 1
ATOM 688 C CA . GLN A 1 87 ? 5.827 -2.447 -4.020 1.00 92.81 87 GLN A CA 1
ATOM 689 C C . GLN A 1 87 ? 5.746 -2.440 -5.548 1.00 92.81 87 GLN A C 1
ATOM 691 O O . GLN A 1 87 ? 6.734 -2.756 -6.220 1.00 92.81 87 GLN A O 1
ATOM 696 N N . GLU A 1 88 ? 4.592 -2.073 -6.101 1.00 94.62 88 GLU A N 1
ATOM 697 C CA . GLU A 1 88 ? 4.404 -1.941 -7.542 1.00 94.62 88 GLU A CA 1
ATOM 698 C C . GLU A 1 88 ? 5.308 -0.852 -8.125 1.00 94.62 88 GLU A C 1
ATOM 700 O O . GLU A 1 88 ? 6.026 -1.109 -9.095 1.00 94.62 88 GLU A O 1
ATOM 705 N N . HIS A 1 89 ? 5.380 0.311 -7.476 1.00 91.69 89 HIS A N 1
ATOM 706 C CA . HIS A 1 89 ? 6.279 1.396 -7.854 1.00 91.69 89 HIS A CA 1
ATOM 707 C C . HIS A 1 89 ? 7.745 0.936 -7.871 1.00 91.69 89 HIS A C 1
ATOM 709 O O . HIS A 1 89 ? 8.448 1.124 -8.864 1.00 91.69 89 HIS A O 1
ATOM 715 N N . VAL A 1 90 ? 8.210 0.233 -6.831 1.00 91.25 90 VAL A N 1
ATOM 716 C CA . VAL A 1 90 ? 9.580 -0.316 -6.790 1.00 91.25 90 VAL A CA 1
ATOM 717 C C . VAL A 1 90 ? 9.831 -1.303 -7.936 1.00 91.25 90 VAL A C 1
ATOM 719 O O . VAL A 1 90 ? 10.907 -1.286 -8.547 1.00 91.25 90 VAL A O 1
ATOM 722 N N . ARG A 1 91 ? 8.861 -2.166 -8.261 1.00 92.75 91 ARG A N 1
ATOM 723 C CA . ARG A 1 91 ? 8.962 -3.093 -9.404 1.00 92.75 91 ARG A CA 1
ATOM 724 C C . ARG A 1 91 ? 9.020 -2.333 -10.731 1.00 92.75 91 ARG A C 1
ATOM 726 O O . ARG A 1 91 ? 9.850 -2.675 -11.578 1.00 92.75 91 ARG A O 1
ATOM 733 N N . ALA A 1 92 ? 8.197 -1.300 -10.897 1.00 91.94 92 ALA A N 1
ATOM 734 C CA . ALA A 1 92 ? 8.168 -0.450 -12.082 1.00 91.94 92 ALA A CA 1
ATOM 735 C C . ALA A 1 92 ? 9.497 0.297 -12.274 1.00 91.94 92 ALA A C 1
ATOM 737 O O . ALA A 1 92 ? 10.084 0.202 -13.354 1.00 91.94 92 ALA A O 1
ATOM 738 N N . CYS A 1 93 ? 10.037 0.922 -11.222 1.00 90.25 93 CYS A N 1
ATOM 739 C CA . CYS A 1 93 ? 11.345 1.583 -11.254 1.00 90.25 93 CYS A CA 1
ATOM 740 C C . CYS A 1 93 ? 12.466 0.613 -11.644 1.00 90.25 93 CYS A C 1
ATOM 742 O O . CYS A 1 93 ? 13.263 0.914 -12.531 1.00 90.25 93 CYS A O 1
ATOM 744 N N . LYS A 1 94 ? 12.505 -0.590 -11.052 1.00 91.62 94 LYS A N 1
ATOM 745 C CA . LYS A 1 94 ? 13.503 -1.615 -11.413 1.00 91.62 94 LYS A CA 1
ATOM 746 C C . LYS A 1 94 ? 13.381 -2.046 -12.876 1.00 91.62 94 LYS A C 1
ATOM 748 O O . LYS A 1 94 ? 14.394 -2.253 -13.542 1.00 91.62 94 LYS A O 1
ATOM 753 N N . LYS A 1 95 ? 12.156 -2.201 -13.388 1.00 94.25 95 LYS A N 1
ATOM 754 C CA . LYS A 1 95 ? 11.907 -2.566 -14.790 1.00 94.25 95 LYS A CA 1
ATOM 755 C C . LYS A 1 95 ? 12.334 -1.448 -15.742 1.00 94.25 95 LYS A C 1
ATOM 757 O O . LYS A 1 95 ? 12.941 -1.744 -16.768 1.00 94.25 95 LYS A O 1
ATOM 762 N N . ALA A 1 96 ? 12.049 -0.194 -15.395 1.00 92.25 96 ALA A N 1
ATOM 763 C CA . ALA A 1 96 ? 12.466 0.978 -16.157 1.00 92.25 96 ALA A CA 1
ATOM 764 C C . ALA A 1 96 ? 13.997 1.091 -16.212 1.00 92.25 96 ALA A C 1
ATOM 766 O O . ALA A 1 96 ? 14.551 1.133 -17.305 1.00 92.25 96 ALA A O 1
ATOM 767 N N . ALA A 1 97 ? 14.679 0.991 -15.066 1.00 91.62 97 ALA A N 1
ATOM 768 C CA . ALA A 1 97 ? 16.140 1.051 -14.996 1.00 91.62 97 ALA A CA 1
ATOM 769 C C . ALA A 1 97 ? 16.819 -0.055 -15.826 1.00 91.62 97 ALA A C 1
ATOM 771 O O . ALA A 1 97 ? 17.781 0.199 -16.547 1.00 91.62 97 ALA A O 1
ATOM 772 N N . LYS A 1 98 ? 16.291 -1.289 -15.787 1.00 93.56 98 LYS A N 1
ATOM 773 C CA . LYS A 1 98 ? 16.799 -2.393 -16.623 1.00 93.56 98 LYS A CA 1
ATOM 774 C C . LYS A 1 98 ? 16.603 -2.135 -18.118 1.00 93.56 98 LYS A C 1
ATOM 776 O O . LYS A 1 98 ? 17.500 -2.432 -18.901 1.00 93.56 98 LYS A O 1
ATOM 781 N N . ARG A 1 99 ? 15.437 -1.611 -18.514 1.00 94.44 99 ARG A N 1
ATOM 782 C CA . ARG A 1 99 ? 15.142 -1.262 -19.914 1.00 94.44 99 ARG A CA 1
ATOM 783 C C . ARG A 1 99 ? 16.076 -0.168 -20.414 1.00 94.44 99 ARG A C 1
ATOM 785 O O . ARG A 1 99 ? 16.654 -0.323 -21.482 1.00 94.44 99 ARG A O 1
ATOM 792 N N . GLU A 1 100 ? 16.262 0.878 -19.619 1.00 93.56 100 GLU A N 1
ATOM 793 C CA . GLU A 1 100 ? 17.158 1.983 -19.946 1.00 93.56 100 GLU A CA 1
ATOM 794 C C . GLU A 1 100 ? 18.612 1.508 -20.091 1.00 93.56 100 GLU A C 1
ATOM 796 O O . GLU A 1 100 ? 19.272 1.836 -21.076 1.00 93.56 100 GLU A O 1
ATOM 801 N N . ALA A 1 101 ? 19.101 0.675 -19.166 1.00 92.44 101 ALA A N 1
ATOM 802 C CA . ALA A 1 101 ? 20.440 0.095 -19.255 1.00 92.44 101 ALA A CA 1
ATOM 803 C C . ALA A 1 101 ? 20.623 -0.759 -20.523 1.00 92.44 101 ALA A C 1
ATOM 805 O O . ALA A 1 101 ? 21.608 -0.592 -21.241 1.00 92.44 101 ALA A O 1
ATOM 806 N N . ALA A 1 102 ? 19.654 -1.626 -20.839 1.00 93.25 102 ALA A N 1
ATOM 807 C CA . ALA A 1 102 ? 19.696 -2.457 -22.042 1.00 93.25 102 ALA A CA 1
ATOM 808 C C . ALA A 1 102 ? 19.684 -1.617 -23.330 1.00 93.25 102 ALA A C 1
ATOM 810 O O . ALA A 1 102 ? 20.428 -1.900 -24.271 1.00 93.25 102 ALA A O 1
ATOM 811 N N . GLU A 1 103 ? 18.874 -0.557 -23.368 1.00 93.94 103 GLU A N 1
ATOM 812 C CA . GLU A 1 103 ? 18.805 0.346 -24.514 1.00 93.94 103 GLU A CA 1
ATOM 813 C C . GLU A 1 103 ? 20.118 1.112 -24.717 1.00 93.94 103 GLU A C 1
ATOM 815 O O . GLU A 1 103 ? 20.583 1.248 -25.851 1.00 93.94 103 GLU A O 1
ATOM 820 N N . ARG A 1 104 ? 20.768 1.552 -23.633 1.00 94.31 104 ARG A N 1
ATOM 821 C CA . ARG A 1 104 ? 22.099 2.176 -23.696 1.00 94.31 104 ARG A CA 1
ATOM 822 C C . ARG A 1 104 ? 23.135 1.221 -24.285 1.00 94.31 104 ARG A C 1
ATOM 824 O O . ARG A 1 104 ? 23.781 1.576 -25.268 1.00 94.31 104 ARG A O 1
ATOM 831 N N . THR A 1 105 ? 23.218 -0.014 -23.785 1.00 93.38 105 THR A N 1
ATOM 832 C CA . THR A 1 105 ? 24.143 -1.026 -24.324 1.00 93.38 105 THR A CA 1
ATOM 833 C C . THR A 1 105 ? 23.863 -1.338 -25.795 1.00 93.38 105 THR A C 1
ATOM 835 O O . THR A 1 105 ? 24.798 -1.457 -26.588 1.00 93.38 105 THR A O 1
ATOM 838 N N . SER A 1 106 ? 22.590 -1.428 -26.193 1.00 94.06 106 SER A N 1
ATOM 839 C CA . SER A 1 106 ? 22.206 -1.625 -27.597 1.00 94.06 106 SER A CA 1
ATOM 840 C C . SER A 1 106 ? 22.675 -0.465 -28.481 1.00 94.06 106 SER A C 1
ATOM 842 O O . SER A 1 106 ? 23.252 -0.694 -29.547 1.00 94.06 106 SER A O 1
ATOM 844 N N . ARG A 1 107 ? 22.469 0.783 -28.039 1.00 95.19 107 ARG A N 1
ATOM 845 C CA . ARG A 1 107 ? 22.906 1.987 -28.765 1.00 95.19 107 ARG A CA 1
ATOM 846 C C . ARG A 1 107 ? 24.426 2.035 -28.902 1.00 95.19 107 ARG A C 1
ATOM 848 O O . ARG A 1 107 ? 24.925 2.331 -29.989 1.00 95.19 107 ARG A O 1
ATOM 855 N N . ASP A 1 108 ? 25.162 1.705 -27.847 1.00 94.19 108 ASP A N 1
ATOM 856 C CA . ASP A 1 108 ? 26.626 1.688 -27.876 1.00 94.19 108 ASP A CA 1
ATOM 857 C C . ASP A 1 108 ? 27.158 0.581 -28.790 1.00 94.19 108 ASP A C 1
ATOM 859 O O . ASP A 1 108 ? 28.015 0.839 -29.638 1.00 94.19 108 ASP A O 1
ATOM 863 N N . THR A 1 109 ? 26.579 -0.619 -28.713 1.00 94.25 109 THR A N 1
ATOM 864 C CA . THR A 1 109 ? 26.930 -1.747 -29.592 1.00 94.25 109 THR A CA 1
ATOM 865 C C . THR A 1 109 ? 26.682 -1.401 -31.059 1.00 94.25 109 THR A C 1
ATOM 867 O O . THR A 1 109 ? 27.538 -1.646 -31.910 1.00 94.25 109 THR A O 1
ATOM 870 N N . GLN A 1 110 ? 25.547 -0.768 -31.371 1.00 96.06 110 GLN A N 1
ATOM 871 C CA . GLN A 1 110 ? 25.233 -0.323 -32.727 1.00 96.06 110 GLN A CA 1
ATOM 872 C C . GLN A 1 110 ? 26.228 0.737 -33.219 1.00 96.06 110 GLN A C 1
ATOM 874 O O . GLN A 1 110 ? 26.718 0.645 -34.346 1.00 96.06 110 GLN A O 1
ATOM 879 N N . ARG A 1 111 ? 26.576 1.719 -32.376 1.00 96.12 111 ARG A N 1
ATOM 880 C CA . ARG A 1 111 ? 27.583 2.746 -32.696 1.00 96.12 111 ARG A CA 1
ATOM 881 C C . ARG A 1 111 ? 28.954 2.125 -32.981 1.00 96.12 111 ARG A C 1
ATOM 883 O O . ARG A 1 111 ? 29.575 2.470 -33.989 1.00 96.12 111 ARG A O 1
ATOM 890 N N . LEU A 1 112 ? 29.399 1.190 -32.139 1.00 94.69 112 LEU A N 1
ATOM 891 C CA . LEU A 1 112 ? 30.648 0.438 -32.307 1.00 94.69 112 LEU A CA 1
ATOM 892 C C . LEU A 1 112 ? 30.647 -0.393 -33.595 1.00 94.69 112 LEU A C 1
ATOM 894 O O . LEU A 1 112 ? 31.598 -0.308 -34.372 1.00 94.69 112 LEU A O 1
ATOM 898 N N . CYS A 1 113 ? 29.568 -1.132 -33.862 1.00 95.31 113 CYS A N 1
ATOM 899 C CA . CYS A 1 113 ? 29.406 -1.926 -35.079 1.00 95.31 113 CYS A CA 1
ATOM 900 C C . CYS A 1 113 ? 29.504 -1.046 -36.336 1.00 95.31 113 CYS A C 1
ATOM 902 O O . CYS A 1 113 ? 30.320 -1.312 -37.220 1.00 95.31 113 CYS A O 1
ATOM 904 N N . VAL A 1 114 ? 28.760 0.067 -36.380 1.00 96.06 114 VAL A N 1
ATOM 905 C CA . VAL A 1 114 ? 28.800 1.020 -37.502 1.00 96.06 114 VAL A CA 1
ATOM 906 C C . VAL A 1 114 ? 30.202 1.607 -37.688 1.00 96.06 114 VAL A C 1
ATOM 908 O O . VAL A 1 114 ? 30.678 1.711 -38.822 1.00 96.06 114 VAL A O 1
ATOM 911 N N . SER A 1 115 ? 30.880 1.974 -36.597 1.00 95.88 115 SER A N 1
ATOM 912 C CA . SER A 1 115 ? 32.256 2.483 -36.636 1.00 95.88 115 SER A CA 1
ATOM 913 C C . SER A 1 115 ? 33.231 1.447 -37.210 1.00 95.88 115 SER A C 1
ATOM 915 O O . SER A 1 115 ? 33.973 1.747 -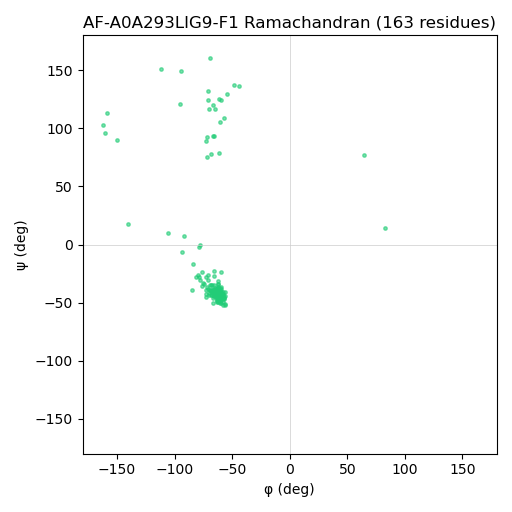38.150 1.00 95.88 115 SER A O 1
ATOM 917 N N . CYS A 1 116 ? 33.169 0.203 -36.726 1.00 94.31 116 CYS A N 1
ATOM 918 C CA . CYS A 1 116 ? 34.014 -0.896 -37.188 1.00 94.31 116 CYS A CA 1
ATOM 919 C C . CYS A 1 116 ? 33.771 -1.216 -38.672 1.00 94.31 116 CYS A C 1
ATOM 921 O O . CYS A 1 116 ? 34.726 -1.290 -39.446 1.00 94.31 116 CYS A O 1
ATOM 923 N N . CYS A 1 117 ? 32.510 -1.294 -39.114 1.00 93.88 117 CYS A N 1
ATOM 924 C CA . CYS A 1 117 ? 32.175 -1.502 -40.526 1.00 93.88 117 CYS A CA 1
ATOM 925 C C . CYS A 1 117 ? 32.731 -0.389 -41.427 1.00 93.88 117 CYS A C 1
ATOM 927 O O . CYS A 1 117 ? 33.223 -0.666 -42.524 1.00 93.88 117 CYS A O 1
ATOM 929 N N . ARG A 1 118 ? 32.678 0.874 -40.979 1.00 94.69 118 ARG A N 1
ATOM 930 C CA . ARG A 1 118 ? 33.258 2.010 -41.715 1.00 94.69 118 ARG A CA 1
ATOM 931 C C . ARG A 1 118 ? 34.782 1.911 -41.797 1.00 94.69 118 ARG A C 1
ATOM 933 O O . ARG A 1 118 ? 35.330 2.127 -42.877 1.00 94.69 118 ARG A O 1
ATOM 940 N N . ALA A 1 119 ? 35.454 1.578 -40.696 1.00 94.25 119 ALA A N 1
ATOM 941 C CA . ALA A 1 119 ? 36.906 1.402 -40.664 1.00 94.25 119 ALA A CA 1
ATOM 942 C C . ALA A 1 119 ? 37.354 0.239 -41.564 1.00 94.25 119 ALA A C 1
ATOM 944 O O . ALA A 1 119 ? 38.232 0.419 -42.407 1.00 94.25 119 ALA A O 1
ATOM 945 N N . LEU A 1 120 ? 36.683 -0.913 -41.463 1.00 93.38 120 LEU A N 1
ATOM 946 C CA . LEU A 1 120 ? 36.956 -2.082 -42.295 1.00 93.38 120 LEU A CA 1
ATOM 947 C C . LEU A 1 120 ? 36.770 -1.760 -43.780 1.00 93.38 120 LEU A C 1
ATOM 949 O O . LEU A 1 120 ? 37.634 -2.086 -44.589 1.00 93.38 120 LEU A O 1
ATOM 953 N N . ARG A 1 121 ? 35.688 -1.055 -44.141 1.00 93.00 121 ARG A N 1
ATOM 954 C CA . ARG A 1 121 ? 35.458 -0.620 -45.524 1.00 93.00 121 ARG A CA 1
ATOM 955 C C . ARG A 1 121 ? 36.619 0.225 -46.041 1.00 93.00 121 ARG A C 1
ATOM 957 O O . ARG A 1 121 ? 37.090 -0.056 -47.134 1.00 93.00 121 ARG A O 1
ATOM 964 N N . ARG A 1 122 ? 37.106 1.200 -45.259 1.00 91.50 122 ARG A N 1
ATOM 965 C CA . ARG A 1 122 ? 38.255 2.041 -45.646 1.00 91.50 122 ARG A CA 1
ATOM 966 C C . ARG A 1 122 ? 39.500 1.201 -45.936 1.00 91.50 122 ARG A C 1
ATOM 968 O O . ARG A 1 122 ? 40.122 1.415 -46.972 1.00 91.50 122 ARG A O 1
ATOM 975 N N . VAL A 1 123 ? 39.816 0.235 -45.071 1.00 89.38 123 VAL A N 1
ATOM 976 C CA . VAL A 1 123 ? 40.970 -0.672 -45.233 1.00 89.38 123 VAL A CA 1
ATOM 977 C C . VAL A 1 123 ? 40.816 -1.571 -46.463 1.00 89.38 123 VAL A C 1
ATOM 979 O O . VAL A 1 123 ? 41.764 -1.759 -47.221 1.00 89.38 123 VAL A O 1
ATOM 982 N N . LEU A 1 124 ? 39.619 -2.112 -46.695 1.00 86.50 124 LEU A N 1
ATOM 983 C CA . LEU A 1 124 ? 39.354 -2.960 -47.858 1.00 86.50 124 LEU A CA 1
ATOM 984 C C . LEU A 1 124 ? 39.399 -2.171 -49.173 1.00 86.50 124 LEU A C 1
ATOM 986 O O . LEU A 1 124 ? 39.862 -2.706 -50.172 1.00 86.50 124 LEU A O 1
ATOM 990 N N . THR A 1 125 ? 38.959 -0.909 -49.182 1.00 84.00 125 THR A N 1
ATOM 991 C CA . THR A 1 125 ? 39.022 -0.047 -50.377 1.00 84.00 125 THR A CA 1
ATOM 992 C C . THR A 1 125 ? 40.399 0.561 -50.630 1.00 84.00 125 THR A C 1
ATOM 994 O O . THR A 1 125 ? 40.707 0.874 -51.776 1.00 84.00 125 THR A O 1
ATOM 997 N N . SER A 1 126 ? 41.232 0.746 -49.597 1.00 74.50 126 SER A N 1
ATOM 998 C CA . SER A 1 126 ? 42.610 1.228 -49.771 1.00 74.50 126 SER A CA 1
ATOM 999 C C . SER A 1 126 ? 43.547 0.133 -50.285 1.00 74.50 126 SER A C 1
ATOM 1001 O O . SER A 1 126 ? 44.547 0.429 -50.939 1.00 74.50 126 SER A O 1
ATOM 1003 N N . ARG A 1 127 ? 43.202 -1.139 -50.053 1.00 63.34 127 ARG A N 1
ATOM 1004 C CA . ARG A 1 127 ? 43.814 -2.286 -50.725 1.00 63.34 127 ARG A CA 1
ATOM 1005 C C . ARG A 1 127 ? 43.303 -2.313 -52.169 1.00 63.34 127 ARG A C 1
ATOM 1007 O O . ARG A 1 127 ? 42.260 -2.888 -52.461 1.00 63.34 127 ARG A O 1
ATOM 1014 N N . ALA A 1 128 ? 44.012 -1.618 -53.060 1.00 57.81 128 ALA A N 1
ATOM 1015 C CA . ALA A 1 128 ? 43.707 -1.574 -54.487 1.00 57.81 128 ALA A CA 1
ATOM 1016 C C . ALA A 1 128 ? 43.370 -2.983 -55.017 1.00 57.81 128 ALA A C 1
ATOM 1018 O O . ALA A 1 128 ? 44.072 -3.941 -54.671 1.00 57.81 128 ALA A O 1
ATOM 1019 N N . PRO A 1 129 ? 42.330 -3.149 -55.856 1.00 59.06 129 PRO A N 1
ATOM 1020 C CA . PRO A 1 129 ? 42.119 -4.427 -56.506 1.00 59.06 129 PRO A CA 1
ATOM 1021 C C . PRO A 1 129 ? 43.366 -4.717 -57.341 1.00 59.06 129 PRO A C 1
ATOM 1023 O O . PRO A 1 129 ? 43.734 -3.912 -58.200 1.00 59.06 129 PRO A O 1
ATOM 1026 N N . LEU A 1 130 ? 44.006 -5.864 -57.108 1.00 57.50 130 LEU A N 1
ATOM 1027 C CA . LEU A 1 130 ? 44.920 -6.477 -58.069 1.00 57.50 130 LEU A CA 1
ATOM 1028 C C . LEU A 1 130 ? 44.097 -6.793 -59.326 1.00 57.50 130 LEU A C 1
ATOM 1030 O O . LEU A 1 130 ? 43.624 -7.908 -59.532 1.00 57.50 130 LEU A O 1
ATOM 1034 N N . ARG A 1 131 ? 43.832 -5.772 -60.144 1.00 55.28 131 ARG A N 1
ATOM 1035 C CA . ARG A 1 131 ? 43.218 -5.920 -61.457 1.00 55.28 131 ARG A CA 1
ATOM 1036 C C . ARG A 1 131 ? 44.293 -6.538 -62.336 1.00 55.28 131 ARG A C 1
ATOM 1038 O O . ARG A 1 131 ? 45.119 -5.831 -62.904 1.00 55.28 131 ARG A O 1
ATOM 1045 N N . ALA A 1 132 ? 44.297 -7.864 -62.423 1.00 57.28 132 ALA A N 1
ATOM 1046 C CA . ALA A 1 132 ? 45.012 -8.540 -63.489 1.00 57.28 132 ALA A CA 1
ATOM 1047 C C . ALA A 1 132 ? 44.507 -7.968 -64.833 1.00 57.28 132 ALA A C 1
ATOM 1049 O O . ALA A 1 132 ? 43.289 -7.852 -65.026 1.00 57.28 132 ALA A O 1
ATOM 1050 N N . PRO A 1 133 ? 45.397 -7.550 -65.747 1.00 55.09 133 PRO A N 1
ATOM 1051 C CA . PRO A 1 133 ? 44.983 -7.036 -67.042 1.00 55.09 133 PRO A CA 1
ATOM 1052 C C . PRO A 1 133 ? 44.304 -8.156 -67.836 1.00 55.09 133 PRO A C 1
ATOM 1054 O O . PRO A 1 133 ? 44.915 -9.166 -68.172 1.00 55.09 133 PRO A O 1
ATOM 1057 N N . VAL A 1 134 ? 43.020 -7.977 -68.143 1.00 59.03 134 VAL A N 1
ATOM 1058 C CA . VAL A 1 134 ? 42.291 -8.866 -69.054 1.00 59.03 134 VAL A CA 1
ATOM 1059 C C . VAL A 1 134 ? 42.819 -8.612 -70.473 1.00 59.03 134 VAL A C 1
ATOM 1061 O O . VAL A 1 134 ? 42.780 -7.460 -70.922 1.00 59.03 134 VAL A O 1
ATOM 1064 N N . PRO A 1 135 ? 43.306 -9.624 -71.215 1.00 59.16 135 PRO A N 1
ATOM 1065 C CA . PRO A 1 135 ? 43.804 -9.407 -72.566 1.00 59.16 135 PRO A CA 1
ATOM 1066 C C . PRO A 1 135 ? 42.647 -9.008 -73.492 1.00 59.16 135 PRO A C 1
ATOM 1068 O O . PRO A 1 135 ? 41.671 -9.739 -73.678 1.00 59.16 135 PRO A O 1
ATOM 1071 N N . ARG A 1 136 ? 42.759 -7.819 -74.092 1.00 54.72 136 ARG A N 1
ATOM 1072 C CA . ARG A 1 136 ? 41.814 -7.271 -75.074 1.00 54.72 136 ARG A CA 1
ATOM 1073 C C . ARG A 1 136 ? 41.864 -8.110 -76.362 1.00 54.72 136 ARG A C 1
ATOM 1075 O O . ARG A 1 136 ? 42.647 -7.832 -77.268 1.00 54.72 136 ARG A O 1
ATOM 1082 N N . LYS A 1 137 ? 40.993 -9.113 -76.498 1.00 56.91 137 LYS A N 1
ATOM 1083 C CA . LYS A 1 137 ? 40.724 -9.777 -77.788 1.00 56.91 137 LYS A CA 1
ATOM 1084 C C . LYS A 1 137 ? 39.918 -8.837 -78.696 1.00 56.91 137 LYS A C 1
ATOM 1086 O O . LYS A 1 137 ? 38.713 -9.005 -78.832 1.00 56.91 137 LYS A O 1
ATOM 1091 N N . ASN A 1 138 ? 40.545 -7.812 -79.281 1.00 57.88 138 ASN A N 1
ATOM 1092 C CA . ASN A 1 138 ? 39.835 -6.910 -80.204 1.00 57.88 138 ASN A CA 1
ATOM 1093 C C . ASN A 1 138 ? 40.624 -6.451 -81.442 1.00 57.88 138 ASN A C 1
ATOM 1095 O O . ASN A 1 138 ? 40.218 -5.504 -82.107 1.00 57.88 138 ASN A O 1
ATOM 1099 N N . SER A 1 139 ? 41.716 -7.139 -81.794 1.00 52.16 139 SER A N 1
ATOM 1100 C CA . SER A 1 139 ? 42.481 -6.825 -83.013 1.00 52.16 139 SER A CA 1
ATOM 1101 C C . SER A 1 139 ? 41.913 -7.513 -84.270 1.00 52.16 139 SER A C 1
ATOM 1103 O O . SER A 1 139 ? 41.780 -6.888 -85.318 1.00 52.16 139 SER A O 1
ATOM 1105 N N . GLN A 1 140 ? 41.452 -8.767 -84.173 1.00 54.47 140 GLN A N 1
ATOM 1106 C CA . GLN A 1 140 ? 40.960 -9.508 -85.349 1.00 54.47 140 GLN A CA 1
ATOM 1107 C C . GLN A 1 140 ? 39.533 -9.130 -85.790 1.00 54.47 140 GLN A C 1
ATOM 1109 O O . GLN A 1 140 ? 39.216 -9.204 -86.974 1.00 54.47 140 GLN A O 1
ATOM 1114 N N . ARG A 1 141 ? 38.664 -8.664 -84.879 1.00 55.41 141 ARG A N 1
ATOM 1115 C CA . ARG A 1 141 ? 37.287 -8.264 -85.241 1.00 55.41 141 ARG A CA 1
ATOM 1116 C C . ARG A 1 141 ? 37.222 -6.945 -86.018 1.00 55.41 141 ARG A C 1
ATOM 1118 O O . ARG A 1 141 ? 36.314 -6.762 -86.824 1.00 55.41 141 ARG A O 1
ATOM 1125 N N . GLN A 1 142 ? 38.184 -6.041 -85.821 1.00 57.00 142 GLN A N 1
ATOM 1126 C CA . GLN A 1 142 ? 38.197 -4.752 -86.522 1.00 57.00 142 GLN A CA 1
ATOM 1127 C C . GLN A 1 142 ? 38.693 -4.863 -87.973 1.00 57.00 142 GLN A C 1
ATOM 1129 O O . GLN A 1 142 ? 38.224 -4.118 -88.833 1.00 57.00 142 GLN A O 1
ATOM 1134 N N . THR A 1 143 ? 39.587 -5.807 -88.283 1.00 58.34 143 THR A N 1
ATOM 1135 C CA . THR A 1 143 ? 40.108 -5.989 -89.650 1.00 58.34 143 THR A CA 1
ATOM 1136 C C . THR A 1 143 ? 39.106 -6.687 -90.574 1.00 58.34 143 THR A C 1
ATOM 1138 O O . THR A 1 143 ? 38.988 -6.304 -91.740 1.00 58.34 143 THR A O 1
ATOM 1141 N N . LEU A 1 144 ? 38.325 -7.640 -90.056 1.00 57.19 144 LEU A N 1
ATOM 1142 C CA . LEU A 1 144 ? 37.263 -8.325 -90.807 1.00 57.19 144 LEU A CA 1
ATOM 1143 C C . LEU A 1 144 ? 36.121 -7.376 -91.210 1.00 57.19 144 LEU A C 1
ATOM 1145 O O . LEU A 1 144 ? 35.722 -7.366 -92.375 1.00 57.19 144 LEU A O 1
ATOM 1149 N N . ASN A 1 145 ? 35.670 -6.498 -90.305 1.00 58.44 145 ASN A N 1
ATOM 1150 C CA . ASN A 1 145 ? 34.616 -5.524 -90.623 1.00 58.44 145 ASN A CA 1
ATOM 1151 C C . ASN A 1 145 ? 35.050 -4.489 -91.674 1.00 58.44 145 ASN A C 1
ATOM 1153 O O . ASN A 1 145 ? 34.253 -4.116 -92.534 1.00 58.44 145 ASN A O 1
ATOM 1157 N N . ARG A 1 146 ? 36.323 -4.065 -91.674 1.00 59.25 146 ARG A N 1
ATOM 1158 C CA . ARG A 1 146 ? 36.841 -3.133 -92.692 1.00 59.25 146 ARG A CA 1
ATOM 1159 C C . ARG A 1 146 ? 36.951 -3.765 -94.082 1.00 59.25 146 ARG A C 1
ATOM 1161 O O . ARG A 1 146 ? 36.708 -3.081 -95.074 1.00 59.25 146 ARG A O 1
ATOM 1168 N N . ARG A 1 147 ? 37.284 -5.060 -94.173 1.00 59.69 147 ARG A N 1
ATOM 1169 C CA . ARG A 1 147 ? 37.302 -5.782 -95.460 1.00 59.69 147 ARG A CA 1
ATOM 1170 C C . ARG A 1 147 ? 35.896 -5.986 -96.021 1.00 59.69 147 ARG A C 1
ATOM 1172 O O . ARG A 1 147 ? 35.704 -5.813 -97.218 1.00 59.69 147 ARG A O 1
ATOM 1179 N N . CYS A 1 148 ? 34.916 -6.284 -95.169 1.00 58.91 148 CYS A N 1
ATOM 1180 C CA . CYS A 1 148 ? 33.532 -6.465 -95.610 1.00 58.91 148 CYS A CA 1
ATOM 1181 C C . CYS A 1 148 ? 32.916 -5.143 -96.118 1.00 58.91 148 CYS A C 1
ATOM 1183 O O . CYS A 1 148 ? 32.294 -5.115 -97.177 1.00 58.91 148 CYS A O 1
ATOM 1185 N N . ALA A 1 149 ? 33.187 -4.019 -95.439 1.00 61.47 149 ALA A N 1
ATOM 1186 C CA . ALA A 1 149 ? 32.718 -2.698 -95.865 1.00 61.47 149 ALA A CA 1
ATOM 1187 C C . ALA A 1 149 ? 33.324 -2.239 -97.208 1.00 61.47 149 ALA A C 1
ATOM 1189 O O . ALA A 1 149 ? 32.604 -1.725 -98.065 1.00 61.47 149 ALA A O 1
ATOM 1190 N N . SER A 1 150 ? 34.625 -2.464 -97.432 1.00 65.88 150 SER A N 1
ATOM 1191 C CA . SER A 1 150 ? 35.279 -2.062 -98.687 1.00 65.88 150 SER A CA 1
ATOM 1192 C C . SER A 1 150 ? 34.856 -2.920 -99.883 1.00 65.88 150 SER A C 1
ATOM 1194 O O . SER A 1 150 ? 34.786 -2.421 -101.007 1.00 65.88 150 SER A O 1
ATOM 1196 N N . GLN A 1 151 ? 34.520 -4.194 -99.660 1.00 65.88 151 GLN A N 1
ATOM 1197 C CA . GLN A 1 151 ? 34.030 -5.080 -100.716 1.00 65.88 151 GLN A CA 1
ATOM 1198 C C . GLN A 1 151 ? 32.600 -4.716 -101.141 1.00 65.88 151 GLN A C 1
ATOM 1200 O O . GLN A 1 151 ? 32.313 -4.686 -102.339 1.00 65.88 151 GLN A O 1
ATOM 1205 N N . SER A 1 152 ? 31.736 -4.342 -100.190 1.00 64.25 152 SER A N 1
ATOM 1206 C CA . SER A 1 152 ? 30.385 -3.843 -100.484 1.00 64.25 152 SER A CA 1
ATOM 1207 C C . SER A 1 152 ? 30.402 -2.516 -101.250 1.00 64.25 152 SER A C 1
ATOM 1209 O O . SER A 1 152 ? 29.655 -2.366 -102.215 1.00 64.25 152 SER A O 1
ATOM 1211 N N . GLN A 1 153 ? 31.301 -1.586 -100.905 1.00 67.50 153 GLN A N 1
ATOM 1212 C CA . GLN A 1 153 ? 31.438 -0.312 -101.627 1.00 67.50 153 GLN A CA 1
ATOM 1213 C C . GLN A 1 153 ? 31.923 -0.499 -103.072 1.00 67.50 153 GLN A C 1
ATOM 1215 O O . GLN A 1 153 ? 31.382 0.121 -103.987 1.00 67.50 153 GLN A O 1
ATOM 1220 N N . LYS A 1 154 ? 32.882 -1.404 -103.310 1.00 72.69 154 LYS A N 1
ATOM 1221 C CA . LYS A 1 154 ? 33.341 -1.725 -104.675 1.00 72.69 154 LYS A CA 1
ATOM 1222 C C . LYS A 1 154 ? 32.241 -2.369 -105.522 1.00 72.69 154 LYS A C 1
ATOM 1224 O O . LYS A 1 154 ? 32.130 -2.066 -106.707 1.00 72.69 154 LYS A O 1
ATOM 1229 N N . LYS A 1 155 ? 31.410 -3.227 -104.921 1.00 75.62 155 LYS A N 1
ATOM 1230 C CA . LYS A 1 155 ? 30.288 -3.878 -105.616 1.00 75.62 155 LYS A CA 1
ATOM 1231 C C . LYS A 1 155 ? 29.179 -2.880 -105.973 1.00 75.62 155 LYS A C 1
ATOM 1233 O O . LYS A 1 155 ? 28.647 -2.946 -107.076 1.00 75.62 155 LYS A O 1
ATOM 1238 N N . ALA A 1 156 ? 28.890 -1.927 -105.082 1.00 71.00 156 ALA A N 1
ATOM 1239 C CA . ALA A 1 156 ? 27.933 -0.849 -105.336 1.00 71.00 156 ALA A CA 1
ATOM 1240 C C . ALA A 1 156 ? 28.408 0.102 -106.451 1.00 71.00 156 ALA A C 1
ATOM 1242 O O . ALA A 1 156 ? 27.637 0.419 -107.353 1.00 71.00 156 ALA A O 1
ATOM 1243 N N . ALA A 1 157 ? 29.691 0.484 -106.453 1.00 72.75 157 ALA A N 1
ATOM 1244 C CA . ALA A 1 157 ? 30.267 1.320 -107.510 1.00 72.75 157 ALA A CA 1
ATOM 1245 C C . ALA A 1 157 ? 30.253 0.625 -108.886 1.00 72.75 157 ALA A C 1
ATOM 1247 O O . ALA A 1 157 ? 29.956 1.254 -109.900 1.00 72.75 157 ALA A O 1
ATOM 1248 N N . ALA A 1 158 ? 30.512 -0.687 -108.924 1.00 73.81 158 ALA A N 1
ATOM 1249 C CA . ALA A 1 158 ? 30.435 -1.471 -110.155 1.00 73.81 158 ALA A CA 1
ATOM 1250 C C . ALA A 1 158 ? 28.998 -1.600 -110.695 1.00 73.81 158 ALA A C 1
ATOM 1252 O O . ALA A 1 158 ? 28.815 -1.604 -111.909 1.00 73.81 158 ALA A O 1
ATOM 1253 N N . MET A 1 159 ? 27.980 -1.680 -109.825 1.00 71.44 159 MET A N 1
ATOM 1254 C CA . MET A 1 159 ? 26.574 -1.642 -110.254 1.00 71.44 159 MET A CA 1
ATOM 1255 C C . MET A 1 159 ? 26.178 -0.272 -110.808 1.00 71.44 159 MET A C 1
ATOM 1257 O O . MET A 1 159 ? 25.540 -0.215 -111.854 1.00 71.44 159 MET A O 1
ATOM 1261 N N . PHE A 1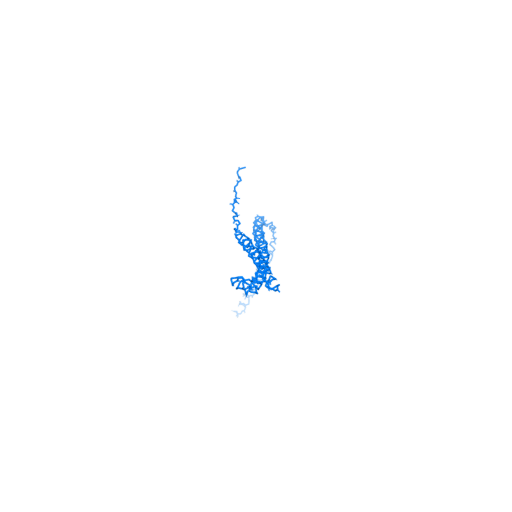 160 ? 26.589 0.817 -110.151 1.00 70.12 160 PHE A N 1
ATOM 1262 C CA . PHE A 1 160 ? 26.246 2.175 -110.580 1.00 70.12 160 PHE A CA 1
ATOM 1263 C C . PHE A 1 160 ? 26.798 2.496 -111.979 1.00 70.12 160 PHE A C 1
ATOM 1265 O O . PHE A 1 160 ? 26.061 2.971 -112.837 1.00 70.12 160 PHE A O 1
ATOM 1272 N N . ASN A 1 161 ? 28.053 2.125 -112.262 1.00 70.00 161 ASN A N 1
ATOM 1273 C CA . ASN A 1 161 ? 28.637 2.303 -113.598 1.00 70.00 161 ASN A CA 1
ATOM 1274 C C . ASN A 1 161 ? 27.968 1.449 -114.688 1.00 70.00 161 ASN A C 1
ATOM 1276 O O . ASN A 1 161 ? 28.048 1.802 -115.859 1.00 70.00 161 ASN A O 1
ATOM 1280 N N . ARG A 1 162 ? 27.306 0.342 -114.326 1.00 70.25 162 ARG A N 1
ATOM 1281 C CA . ARG A 1 162 ? 26.591 -0.527 -115.276 1.00 70.25 162 ARG A CA 1
ATOM 1282 C C . ARG A 1 162 ? 25.180 -0.043 -115.604 1.00 70.25 162 ARG A C 1
ATOM 1284 O O . ARG A 1 162 ? 24.613 -0.522 -116.572 1.00 70.25 162 ARG A O 1
ATOM 1291 N N . MET A 1 163 ? 24.619 0.849 -114.788 1.00 63.09 163 MET A N 1
ATOM 1292 C CA . MET A 1 163 ? 23.305 1.465 -115.012 1.00 63.09 163 MET A CA 1
ATOM 1293 C C . MET A 1 163 ? 23.396 2.813 -115.744 1.00 63.09 163 MET A C 1
ATOM 1295 O O . MET A 1 163 ? 22.363 3.392 -116.061 1.00 63.09 163 MET A O 1
ATOM 1299 N N . SER A 1 164 ? 24.611 3.326 -115.976 1.00 59.50 164 SER A N 1
ATOM 1300 C CA . SER A 1 164 ? 24.863 4.626 -116.615 1.00 59.50 164 SER A CA 1
ATOM 1301 C C . SER A 1 164 ? 25.377 4.518 -118.064 1.00 59.50 164 SER A C 1
ATOM 1303 O O . SER A 1 164 ? 25.818 5.526 -118.619 1.00 59.50 164 SER A O 1
ATOM 1305 N N . GLN A 1 165 ? 25.345 3.316 -118.650 1.00 55.44 165 GLN A N 1
ATOM 1306 C CA . GLN A 1 165 ? 25.532 3.024 -120.080 1.00 55.44 165 GLN A CA 1
ATOM 1307 C C . GLN A 1 165 ? 24.259 2.367 -120.603 1.00 55.44 165 GLN A C 1
ATOM 1309 O O . GLN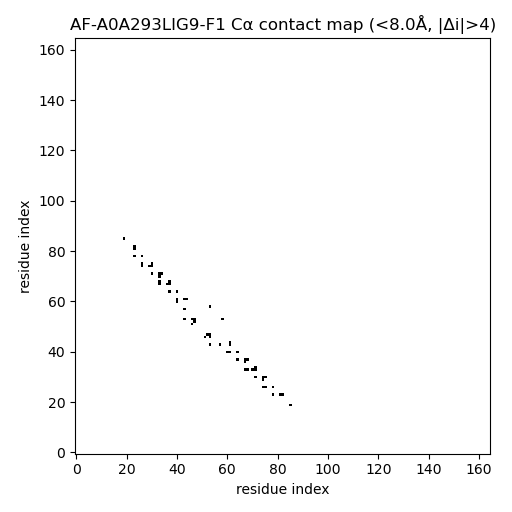 A 1 165 ? 23.907 2.646 -121.766 1.00 55.44 165 GLN A O 1
#

Sequence (165 aa):
MPSAAAKIEKQPSLEAPDSFKSILVIFEKKTRNLEKRKCRLDHLKSELDQGKELNDDQKAAVLKYDQVVEALEFTRDLQKAITGIMQEHVRACKKAAKREAAERTSRDTQRLCVSCCRALRRVLTSRAPLRAPVPRKNSQRQTLNRRCASQSQKKAAAMFNRMSQ

Nearest PDB structures (foldseek):
  4tko-assembly1_B  TM=5.752E-01  e=7.642E-01  Aquifex aeolicus VF5
  5c22-assembly3_C  TM=7.030E-01  e=2.306E+00  Escherichia coli
  3k29-assembly1_A  TM=4.342E-01  e=1.667E+00  Chlamydia trachomatis

InterPro domains:
  IPR028816 Caprin [PTHR22922] (7-113)

Solvent-accessible surface area (backbone atoms only — not comparable to full-atom values): 9699 Å² total; per-residue (Å²): 133,89,87,85,84,76,94,76,79,85,70,80,81,79,71,62,66,63,57,54,53,53,52,49,55,52,45,55,54,49,46,52,53,37,52,58,49,48,56,55,38,52,50,53,44,52,41,46,75,70,68,49,90,68,56,71,72,55,52,58,51,44,73,46,42,65,60,48,51,52,52,38,52,51,49,53,52,50,48,51,52,52,51,50,51,51,53,50,50,54,51,49,51,55,52,49,53,52,50,54,53,52,50,50,53,51,52,51,52,49,52,51,50,55,49,48,53,53,54,52,48,52,56,58,65,69,52,67,78,87,73,73,84,75,83,80,90,59,68,70,65,57,56,53,54,54,53,55,53,54,51,53,51,54,53,50,53,55,50,54,64,66,74,75,113

Mean predicted aligned error: 15.95 Å

pLDDT: mean 81.86, std 18.08, range [41.91, 98.19]

Secondary structure (DSSP, 8-state):
---------------HHHHHHHHHHHHHHHHHHHHHHHHHHHHHHHHHHTTPPPPHHHHHHHTTHHHHHHHHHHHHHHHHHHHHHHHHHHHHHHHHHHHHHHHHHHHHHHHHHHHHHHHHHHHHHHS----PPPP---SHHHHHHHHHHHHHHHHHHHHHHHS--